Protein AF-A0A8X6KG45-F1 (afdb_monomer)

Foldseek 3Di:
DPPPVVVQVPDPCPVVLVPDDPDPPVVSVVSSCQSVVVDPQLLSCVVVVVDVAQADPQDPPRDGGHPVCQCVRPSNVVPPPPD

Radius of gyration: 15.63 Å; Cα contacts (8 Å, |Δi|>4): 70; chains: 1; bounding box: 41×34×33 Å

Secondary structure (DSSP, 8-state):
---HHHHTTS-THHHHHHT--S--HHHHHHHHHHHTT----HHHHHHTTSSS--B-SSSTT--B--TTTGGG-TTTGGGSS--

Mean predicted aligned error: 10.17 Å

Organism: Nephila pilipes (NCBI:txid299642)

pLDDT: mean 79.33, std 16.0, range [38.72, 96.38]

Solvent-accessible surface area (backbone atoms only — not comparable to full-atom values): 5190 Å² total; per-residue (Å²): 132,84,58,68,74,63,62,62,75,73,43,78,55,54,66,66,60,70,71,61,72,99,60,61,67,69,57,51,53,52,51,50,27,50,72,67,65,69,42,88,35,36,37,52,35,28,76,72,64,77,38,97,53,29,39,28,90,73,42,97,74,64,51,57,27,41,80,86,41,50,76,72,32,74,67,52,52,78,66,70,81,83,118

Structure (mmCIF, N/CA/C/O backbone):
data_AF-A0A8X6KG45-F1
#
_entry.id   AF-A0A8X6KG45-F1
#
loop_
_atom_site.group_PDB
_atom_site.id
_atom_site.type_symbol
_atom_site.label_atom_id
_atom_site.label_alt_id
_atom_site.label_comp_id
_atom_site.label_asym_id
_atom_site.label_entity_id
_atom_site.label_seq_id
_atom_site.pdbx_PDB_ins_code
_atom_site.Cartn_x
_atom_site.Cartn_y
_atom_site.Cartn_z
_atom_site.occupancy
_atom_site.B_iso_or_equiv
_atom_site.auth_seq_id
_atom_site.auth_comp_id
_atom_site.auth_asym_id
_atom_site.auth_atom_id
_atom_site.pdbx_PDB_model_num
ATOM 1 N N . MET A 1 1 ? -30.951 -0.838 17.378 1.00 43.62 1 MET A N 1
ATOM 2 C CA . MET A 1 1 ? -30.108 0.077 16.576 1.00 43.62 1 MET A CA 1
ATOM 3 C C . MET A 1 1 ? -28.882 0.442 17.415 1.00 43.62 1 MET A C 1
ATOM 5 O O . MET A 1 1 ? -28.957 1.348 18.23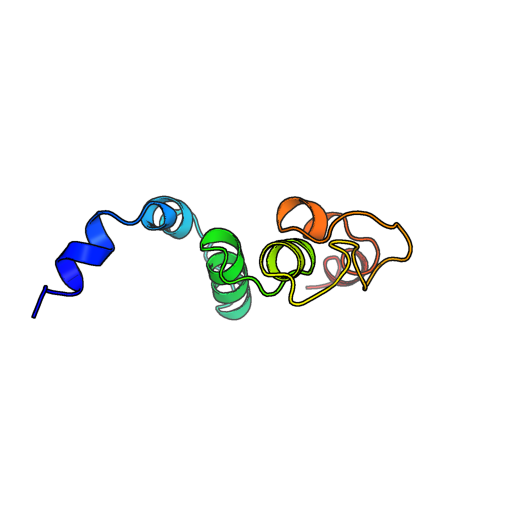7 1.00 43.62 1 MET A O 1
ATOM 9 N N . LEU A 1 2 ? -27.792 -0.337 17.340 1.00 51.09 2 LEU A N 1
ATOM 10 C CA . LEU A 1 2 ? -26.573 -0.000 18.087 1.00 51.09 2 LEU A CA 1
ATOM 11 C C . LEU A 1 2 ? -26.020 1.318 17.537 1.00 51.09 2 LEU A C 1
ATOM 13 O O . LEU A 1 2 ? -25.720 1.427 16.351 1.00 51.09 2 LEU A O 1
ATOM 17 N N . SER A 1 3 ? -25.940 2.321 18.410 1.00 57.38 3 SER A N 1
ATOM 18 C CA . SER A 1 3 ? -25.445 3.658 18.096 1.00 57.38 3 SER A CA 1
ATOM 19 C C . SER A 1 3 ? -24.071 3.575 17.428 1.00 57.38 3 SER A C 1
ATOM 21 O O . SER A 1 3 ? -23.105 3.143 18.058 1.00 57.38 3 SER A O 1
ATOM 23 N N . LEU A 1 4 ? -23.981 4.026 16.171 1.00 56.53 4 LEU A N 1
ATOM 24 C CA . LEU A 1 4 ? -22.728 4.185 15.416 1.00 56.53 4 LEU A CA 1
ATOM 25 C C . LEU A 1 4 ? -21.634 4.857 16.261 1.00 56.53 4 LEU A C 1
ATOM 27 O O . LEU A 1 4 ? -20.475 4.470 16.175 1.00 56.53 4 LEU A O 1
ATOM 31 N N . LYS A 1 5 ? -22.024 5.779 17.155 1.00 57.56 5 LYS A N 1
ATOM 32 C CA . LYS A 1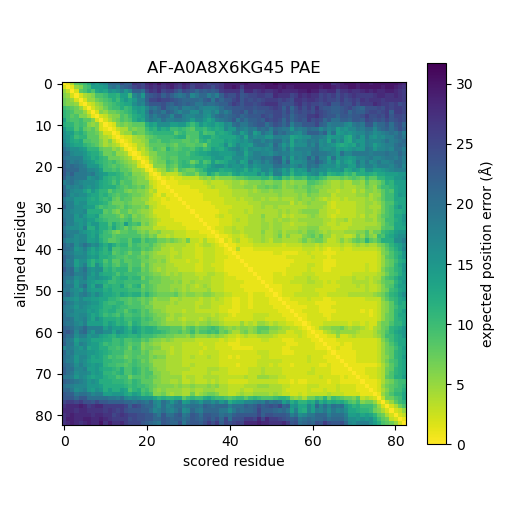 5 ? -21.125 6.503 18.064 1.00 57.56 5 LYS A CA 1
ATOM 33 C C . LYS A 1 5 ? -20.391 5.605 19.068 1.00 57.56 5 LYS A C 1
ATOM 35 O O . LYS A 1 5 ? -19.293 5.959 19.481 1.00 57.56 5 LYS A O 1
ATOM 40 N N . LYS A 1 6 ? -20.972 4.469 19.479 1.00 56.31 6 LYS A N 1
ATOM 41 C CA . LYS A 1 6 ? -20.285 3.506 20.362 1.00 56.31 6 LYS A CA 1
ATOM 42 C C . LYS A 1 6 ? -19.218 2.720 19.599 1.00 56.31 6 LYS A C 1
ATOM 44 O O . LYS A 1 6 ? -18.131 2.529 20.122 1.00 56.31 6 LYS A O 1
ATOM 49 N N . ARG A 1 7 ? -19.490 2.360 18.338 1.00 56.34 7 ARG A N 1
ATOM 50 C CA . ARG A 1 7 ? -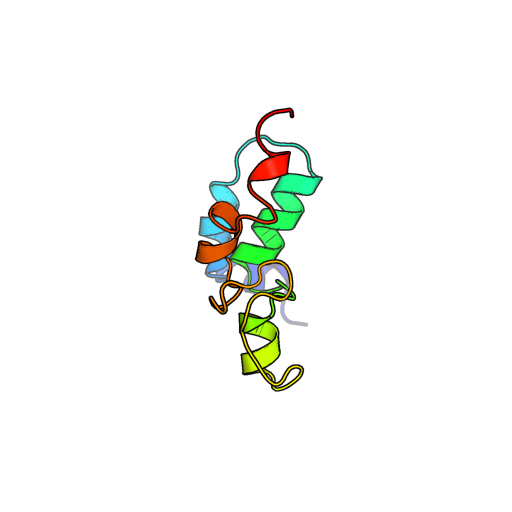18.572 1.568 17.504 1.00 56.34 7 ARG A CA 1
ATOM 51 C C . ARG A 1 7 ? -17.301 2.332 17.135 1.00 56.34 7 ARG A C 1
ATOM 53 O O . ARG A 1 7 ? -16.237 1.741 17.066 1.00 56.34 7 ARG A O 1
ATOM 60 N N . THR A 1 8 ? -17.382 3.647 16.938 1.00 56.09 8 THR A N 1
ATOM 61 C CA . THR A 1 8 ? -16.206 4.455 16.573 1.00 56.09 8 THR A CA 1
ATOM 62 C C . THR A 1 8 ? -15.225 4.686 17.720 1.00 56.09 8 THR A C 1
ATOM 64 O O . THR A 1 8 ? -14.081 5.048 17.460 1.00 56.09 8 THR A O 1
ATOM 67 N N . LYS A 1 9 ? -15.655 4.508 18.977 1.00 60.62 9 LYS A N 1
ATOM 68 C CA . LYS A 1 9 ? -14.840 4.801 20.166 1.00 60.62 9 LYS A CA 1
ATOM 69 C C . LYS A 1 9 ? -13.810 3.704 20.474 1.00 60.62 9 LYS A C 1
ATOM 71 O O . LYS A 1 9 ? -12.819 3.995 21.129 1.00 60.62 9 LYS A O 1
ATOM 76 N N . GLU A 1 10 ? -14.029 2.492 19.968 1.00 66.69 10 GLU A N 1
ATOM 77 C CA . GLU A 1 10 ? -13.199 1.298 20.212 1.00 66.69 10 GLU A CA 1
ATOM 78 C C . GLU A 1 10 ? -12.357 0.890 18.992 1.00 66.69 10 GLU A C 1
ATOM 80 O O . GLU A 1 10 ? -11.695 -0.143 18.999 1.00 66.69 10 G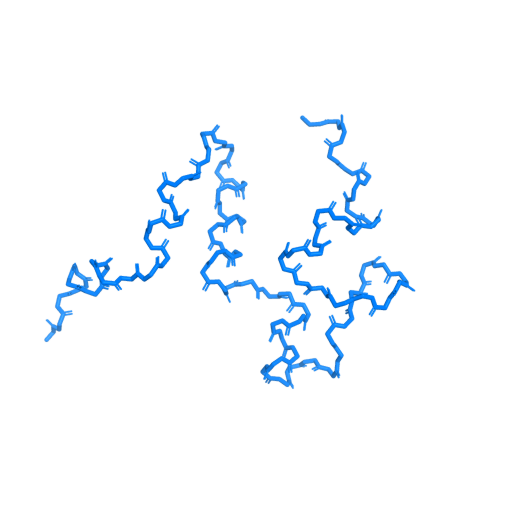LU A O 1
ATOM 85 N N . ASN A 1 11 ? -12.377 1.690 17.926 1.00 64.69 11 ASN A N 1
ATOM 86 C CA . ASN A 1 11 ? -11.699 1.350 16.684 1.00 64.69 11 ASN A CA 1
ATOM 87 C C . ASN A 1 11 ? -10.176 1.562 16.799 1.00 64.69 11 ASN A C 1
ATOM 89 O O . ASN A 1 11 ? -9.759 2.706 17.014 1.00 64.69 11 ASN A O 1
ATOM 93 N N . PRO A 1 12 ? -9.349 0.520 16.583 1.00 67.75 12 PRO A N 1
ATOM 94 C CA . PRO A 1 12 ? -7.888 0.605 16.679 1.00 67.75 12 PRO A CA 1
ATOM 95 C C . PRO A 1 12 ? -7.289 1.713 15.805 1.00 67.75 12 PRO A C 1
ATOM 97 O O . PRO A 1 12 ? -6.446 2.479 16.258 1.00 67.75 12 PRO A O 1
ATOM 100 N N . TRP A 1 13 ? -7.832 1.886 14.598 1.00 65.06 13 TRP A N 1
ATOM 101 C CA . TRP A 1 13 ? -7.384 2.886 13.626 1.00 65.06 13 TRP A CA 1
ATOM 102 C C . TRP A 1 13 ? -7.650 4.340 14.042 1.00 65.06 13 TRP A C 1
ATOM 104 O O . TRP A 1 13 ? -7.126 5.258 13.420 1.00 65.06 13 TRP A O 1
ATOM 114 N N . ARG A 1 14 ? -8.456 4.603 15.083 1.00 66.81 14 ARG A N 1
ATOM 115 C CA . ARG A 1 14 ? -8.764 5.978 15.507 1.00 66.81 14 ARG A CA 1
ATOM 116 C C . ARG A 1 14 ? -7.509 6.728 15.956 1.00 66.81 14 ARG A C 1
ATOM 118 O O . ARG A 1 14 ? -7.369 7.903 15.629 1.00 66.81 14 ARG A O 1
ATOM 125 N N . ASN A 1 15 ? -6.613 6.066 16.684 1.00 68.62 15 ASN A N 1
ATOM 126 C CA . ASN A 1 15 ? -5.375 6.691 17.154 1.00 68.62 15 ASN A CA 1
ATOM 127 C C . ASN A 1 15 ? -4.403 6.942 15.997 1.00 68.62 15 ASN A C 1
ATOM 129 O O . ASN A 1 15 ? -3.806 8.012 15.930 1.00 68.62 15 ASN A O 1
ATOM 133 N N . ASP A 1 16 ? -4.342 6.021 15.038 1.00 65.69 16 ASP A N 1
ATOM 134 C CA . ASP A 1 16 ? -3.502 6.159 13.845 1.00 65.69 16 ASP A CA 1
ATOM 135 C C . ASP A 1 16 ? -3.968 7.325 12.960 1.00 65.69 16 ASP A C 1
ATOM 137 O O . ASP A 1 16 ? -3.155 8.048 12.391 1.00 65.69 16 ASP A O 1
ATOM 141 N N . THR A 1 17 ? -5.281 7.581 12.905 1.00 65.62 17 THR A N 1
ATOM 142 C CA . THR A 1 17 ? -5.845 8.714 12.151 1.00 65.62 17 THR A CA 1
ATOM 143 C C . THR A 1 17 ? -5.667 10.078 12.820 1.00 65.62 17 THR A C 1
ATOM 145 O O . THR A 1 17 ? -5.773 11.098 12.148 1.00 65.62 17 THR A O 1
ATOM 148 N N . LEU A 1 18 ? -5.398 10.138 14.127 1.00 64.75 18 LEU A N 1
ATOM 149 C CA . LEU A 1 18 ? -5.201 11.416 14.828 1.00 64.75 18 LEU A CA 1
ATOM 150 C C . LEU A 1 18 ? -3.819 12.033 14.570 1.00 64.75 18 LEU A C 1
ATOM 152 O O . LEU A 1 18 ? -3.643 13.222 14.807 1.00 64.75 18 LEU A O 1
ATOM 156 N N . ASN A 1 19 ? -2.870 11.247 14.056 1.00 65.94 19 ASN A N 1
ATOM 157 C CA . ASN A 1 19 ? -1.518 11.694 13.713 1.00 65.94 19 ASN A CA 1
ATOM 158 C C . ASN A 1 19 ? -1.369 12.082 12.230 1.00 65.94 19 ASN A C 1
ATOM 160 O O . ASN A 1 19 ? -0.249 12.194 11.734 1.00 65.94 19 ASN A O 1
ATOM 164 N N . LEU A 1 20 ? -2.479 12.249 11.501 1.00 64.12 20 LEU A N 1
ATOM 165 C CA . LEU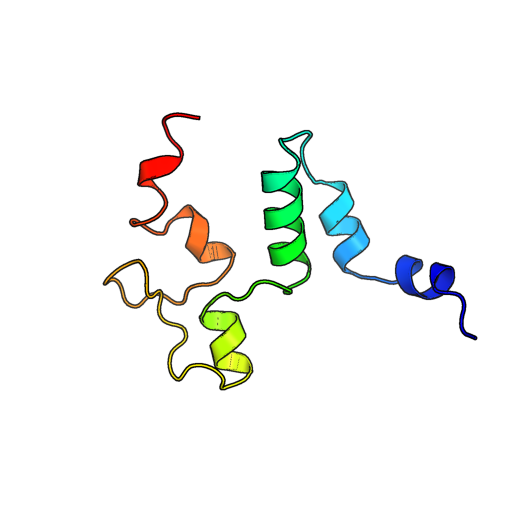 A 1 20 ? -2.435 12.645 10.094 1.00 64.12 20 LEU A CA 1
ATOM 166 C C . LEU A 1 20 ? -2.000 14.120 9.981 1.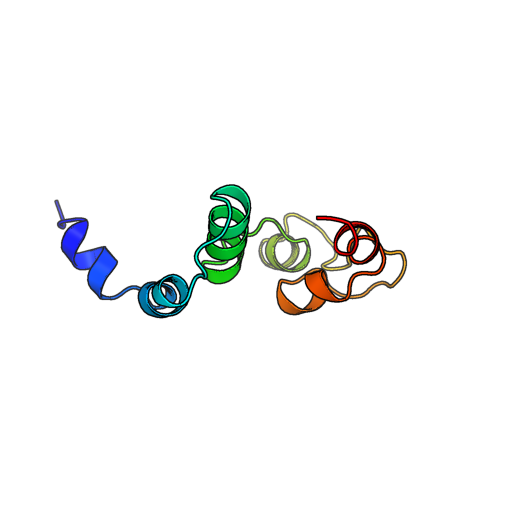00 64.12 20 LEU A C 1
ATOM 168 O O . LEU A 1 20 ? -2.625 14.976 10.610 1.00 64.12 20 LEU A O 1
ATOM 172 N N . PRO A 1 21 ? -0.943 14.432 9.210 1.00 64.50 21 PRO A N 1
ATOM 173 C CA . PRO A 1 21 ? -0.470 15.801 9.033 1.00 64.50 21 PRO A CA 1
ATOM 174 C C . PRO A 1 21 ? -1.500 16.666 8.297 1.00 64.50 21 PRO A C 1
ATOM 176 O O . PRO A 1 21 ? -2.325 16.160 7.531 1.00 64.50 21 PRO A O 1
ATOM 179 N N . ASP A 1 22 ? -1.431 17.981 8.517 1.00 71.69 22 ASP A N 1
ATOM 180 C CA . ASP A 1 22 ? -2.284 18.959 7.839 1.00 71.69 22 ASP A CA 1
ATOM 181 C C . ASP A 1 22 ? -1.836 19.063 6.372 1.00 71.69 22 ASP A C 1
ATOM 183 O O . ASP A 1 22 ? -0.852 19.714 6.024 1.00 71.69 22 ASP A O 1
ATOM 187 N N . CYS A 1 23 ? -2.473 18.264 5.523 1.00 76.06 23 CYS A N 1
ATOM 188 C CA . CYS A 1 23 ? -2.092 18.006 4.138 1.00 76.06 23 CYS A CA 1
ATOM 189 C C . CYS A 1 23 ? -3.321 18.121 3.230 1.00 76.06 23 CYS A C 1
ATOM 191 O O . CYS A 1 23 ? -4.458 18.065 3.711 1.00 76.06 23 CYS A O 1
ATOM 193 N N . PRO A 1 24 ? -3.133 18.219 1.901 1.00 86.62 24 PRO A N 1
ATOM 194 C CA . PRO A 1 24 ? -4.224 18.086 0.951 1.00 86.62 24 PRO A CA 1
ATOM 195 C C . PRO A 1 24 ? -5.131 16.905 1.293 1.00 86.62 24 PRO A C 1
ATOM 197 O O . PRO A 1 24 ? -4.667 15.801 1.588 1.00 86.62 24 PRO A O 1
ATOM 200 N N . ARG A 1 25 ? -6.445 17.128 1.205 1.00 84.81 25 ARG A N 1
ATOM 201 C CA . ARG A 1 25 ? -7.464 16.115 1.501 1.00 84.81 25 ARG A CA 1
ATOM 202 C C . ARG A 1 25 ? -7.199 14.783 0.787 1.00 84.81 25 ARG A C 1
ATOM 204 O O . ARG A 1 25 ? -7.438 13.735 1.370 1.00 84.81 25 ARG A O 1
ATOM 211 N N . SER A 1 26 ? -6.679 14.819 -0.439 1.00 83.56 26 SER A N 1
ATOM 212 C CA . SER A 1 26 ? -6.305 13.627 -1.211 1.00 83.56 26 SER A CA 1
ATOM 213 C C . SER A 1 26 ? -5.244 12.764 -0.518 1.00 83.56 26 SER A C 1
ATOM 215 O O . SER A 1 26 ? -5.362 11.541 -0.517 1.00 83.56 26 SER A O 1
ATOM 217 N N . ILE A 1 27 ? -4.241 13.383 0.111 1.00 83.44 27 ILE A N 1
ATOM 218 C CA . ILE A 1 27 ? -3.186 12.691 0.862 1.00 83.44 27 ILE A CA 1
ATOM 219 C C . ILE A 1 27 ? -3.772 12.076 2.131 1.00 83.44 27 ILE A C 1
ATOM 221 O O . ILE A 1 27 ? -3.532 10.903 2.414 1.00 83.44 27 ILE A O 1
ATOM 225 N N . ILE A 1 28 ? -4.597 12.836 2.856 1.00 84.06 28 ILE A N 1
ATOM 226 C CA . ILE A 1 28 ? -5.275 12.357 4.067 1.00 84.06 28 ILE A CA 1
ATOM 227 C C . ILE A 1 28 ? -6.188 11.167 3.737 1.00 84.06 28 ILE A C 1
ATOM 229 O O . ILE A 1 28 ? -6.172 10.162 4.444 1.00 84.06 28 ILE A O 1
ATOM 233 N N . GLU A 1 29 ? -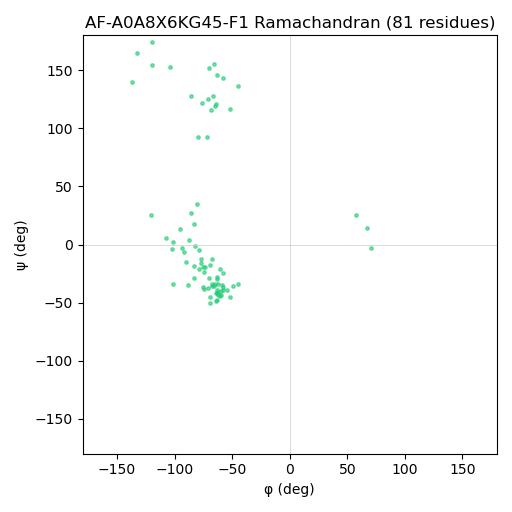6.953 11.237 2.646 1.00 85.12 29 GLU A N 1
ATOM 234 C CA . GLU A 1 29 ? -7.812 10.139 2.192 1.00 85.12 29 GLU A CA 1
ATOM 235 C C . GLU A 1 29 ? -7.006 8.895 1.793 1.00 85.12 29 GLU A C 1
ATOM 237 O O . GLU A 1 29 ? -7.399 7.779 2.141 1.00 85.12 29 GLU A O 1
ATOM 242 N N . ALA A 1 30 ? -5.880 9.063 1.093 1.00 86.31 30 ALA A N 1
ATOM 243 C CA . ALA A 1 30 ? -4.997 7.955 0.737 1.00 86.31 30 ALA A CA 1
ATOM 244 C C . ALA A 1 30 ? -4.403 7.288 1.988 1.00 86.31 30 ALA A C 1
ATOM 246 O O . ALA A 1 30 ? -4.486 6.068 2.136 1.00 86.31 30 ALA A O 1
ATOM 247 N N . ALA A 1 31 ? -3.881 8.084 2.922 1.00 85.31 31 ALA A N 1
ATOM 248 C CA . ALA A 1 31 ? -3.324 7.595 4.175 1.00 85.31 31 ALA A CA 1
ATOM 249 C C . ALA A 1 31 ? -4.389 6.908 5.045 1.00 85.31 31 ALA A C 1
ATOM 251 O O . ALA A 1 31 ? -4.138 5.828 5.567 1.00 85.31 31 ALA A O 1
ATOM 252 N N . PHE A 1 32 ? -5.605 7.458 5.135 1.00 85.19 32 PHE A N 1
ATOM 253 C CA . PHE A 1 32 ? -6.725 6.828 5.841 1.00 85.19 32 PHE A CA 1
ATOM 254 C C . PHE A 1 32 ? -7.088 5.454 5.260 1.00 85.19 32 PHE A C 1
ATOM 256 O O . PHE A 1 32 ? -7.329 4.501 6.002 1.00 85.19 32 PHE A O 1
ATOM 263 N N . ARG A 1 33 ? -7.134 5.325 3.928 1.00 87.81 33 ARG A N 1
ATOM 264 C CA . ARG A 1 33 ? -7.405 4.035 3.271 1.00 87.81 33 ARG A CA 1
ATOM 265 C C . ARG A 1 33 ? -6.317 3.011 3.593 1.00 87.81 33 ARG A C 1
ATOM 267 O O . ARG A 1 33 ? -6.662 1.883 3.924 1.00 87.81 33 ARG A O 1
ATOM 274 N N . LEU A 1 34 ? -5.047 3.421 3.563 1.00 87.56 34 LEU A N 1
ATOM 275 C CA . LEU A 1 34 ? -3.903 2.574 3.917 1.00 87.56 34 LEU A CA 1
ATOM 276 C C . LEU A 1 34 ? -3.926 2.145 5.391 1.00 87.56 34 LEU A C 1
ATOM 278 O O . LEU A 1 34 ? -3.799 0.960 5.682 1.00 87.56 34 LEU A O 1
ATOM 282 N N . THR A 1 35 ? -4.138 3.070 6.332 1.00 86.19 35 THR A N 1
ATOM 283 C CA . THR A 1 35 ? -4.128 2.752 7.774 1.00 86.19 35 THR A CA 1
ATOM 284 C C . THR A 1 35 ? -5.291 1.862 8.185 1.00 86.19 35 THR A C 1
ATOM 286 O O . THR A 1 35 ? -5.146 0.989 9.035 1.00 86.19 35 THR A O 1
ATOM 289 N N . THR A 1 36 ? -6.456 2.049 7.565 1.00 83.56 36 THR A N 1
ATOM 290 C CA . THR A 1 36 ? -7.634 1.220 7.843 1.00 83.56 36 THR A CA 1
ATOM 291 C C . THR A 1 36 ? -7.631 -0.112 7.093 1.00 83.56 36 THR A C 1
ATOM 293 O O . THR A 1 36 ? -8.559 -0.901 7.271 1.00 83.56 36 THR A O 1
ATOM 296 N N . GLY A 1 37 ? -6.617 -0.379 6.261 1.00 82.31 37 GLY A N 1
ATOM 297 C CA . GLY A 1 37 ? -6.553 -1.582 5.436 1.00 82.31 37 GLY A CA 1
ATOM 298 C C . GLY A 1 37 ? -7.618 -1.626 4.338 1.00 82.31 37 GLY A C 1
ATOM 299 O O . GLY A 1 37 ? -7.861 -2.685 3.774 1.00 82.31 37 GLY A O 1
ATOM 300 N N . HIS A 1 38 ? -8.277 -0.503 4.036 1.00 85.94 38 HIS A N 1
ATOM 301 C CA . HIS A 1 38 ? -9.182 -0.361 2.888 1.00 85.94 38 HIS A CA 1
ATOM 302 C C . HIS A 1 38 ? -8.409 0.018 1.617 1.00 85.94 38 HIS A C 1
ATOM 304 O O . HIS A 1 38 ? -8.923 0.696 0.720 1.00 85.94 38 HIS A O 1
ATOM 310 N N . ASP A 1 39 ? -7.145 -0.379 1.566 1.00 83.00 39 ASP A N 1
ATOM 311 C CA . ASP A 1 39 ? -6.277 -0.223 0.428 1.00 83.00 39 ASP A CA 1
ATOM 312 C C . ASP A 1 39 ? -6.470 -1.403 -0.533 1.00 83.00 39 ASP A C 1
ATOM 314 O O . ASP A 1 39 ? -6.416 -2.572 -0.163 1.00 83.00 39 ASP A O 1
ATOM 318 N N . CYS A 1 40 ? -6.721 -1.109 -1.807 1.00 88.56 40 CYS A N 1
ATOM 319 C CA . CYS A 1 40 ? -6.813 -2.136 -2.847 1.00 88.56 40 CYS A CA 1
ATOM 320 C C . CYS A 1 40 ? -5.417 -2.564 -3.334 1.00 88.56 40 CYS A C 1
ATOM 322 O O . CYS A 1 40 ? -5.229 -2.805 -4.528 1.00 88.56 40 CYS A O 1
ATOM 324 N N . LEU A 1 41 ? -4.409 -2.597 -2.456 1.00 93.56 41 LEU A N 1
ATOM 325 C CA . LEU A 1 41 ? -3.063 -2.991 -2.857 1.00 93.56 41 LEU A CA 1
ATOM 326 C C . LEU A 1 41 ? -3.010 -4.483 -3.168 1.00 93.56 41 LEU A C 1
ATOM 328 O O . LEU A 1 41 ? -3.743 -5.286 -2.593 1.00 93.56 41 LEU A O 1
ATOM 332 N N . TYR A 1 42 ? -2.100 -4.877 -4.059 1.00 94.56 42 TYR A N 1
ATOM 333 C CA . TYR A 1 42 ? -2.011 -6.266 -4.516 1.00 94.56 42 TYR A CA 1
ATOM 334 C C . TYR A 1 42 ? -1.753 -7.247 -3.369 1.00 94.56 42 TYR A C 1
ATOM 336 O O . TYR A 1 42 ? -2.325 -8.336 -3.368 1.00 94.56 42 TYR A O 1
ATOM 344 N N . ALA A 1 43 ? -0.978 -6.862 -2.347 1.00 94.38 43 ALA A N 1
ATOM 345 C CA . ALA A 1 43 ? -0.800 -7.701 -1.165 1.00 94.38 43 ALA A CA 1
ATOM 346 C C . ALA A 1 43 ? -2.116 -7.922 -0.399 1.00 94.38 43 ALA A C 1
ATOM 348 O O . ALA A 1 43 ? -2.374 -9.037 0.056 1.00 94.38 43 ALA A O 1
ATOM 349 N N . HIS A 1 44 ? -2.965 -6.896 -0.288 1.00 94.19 44 HIS A N 1
ATOM 350 C CA . HIS A 1 44 ? -4.284 -7.005 0.332 1.00 94.19 44 HIS A CA 1
ATOM 351 C C . HIS A 1 44 ? -5.226 -7.855 -0.531 1.00 94.19 44 HIS A C 1
ATOM 353 O O . HIS A 1 44 ? -5.786 -8.838 -0.051 1.00 94.19 44 HIS A O 1
ATOM 359 N N . LEU A 1 45 ? -5.325 -7.563 -1.831 1.00 95.19 45 LEU A N 1
ATOM 360 C CA . LEU A 1 45 ? -6.157 -8.315 -2.779 1.00 95.19 45 LEU A CA 1
ATOM 361 C C . LEU A 1 45 ? -5.780 -9.804 -2.846 1.00 95.19 45 LEU A C 1
ATOM 363 O O . LEU A 1 45 ? -6.657 -10.664 -2.956 1.00 95.19 45 LEU A O 1
ATOM 367 N N . CYS A 1 46 ? -4.488 -10.126 -2.739 1.00 95.81 46 CYS A N 1
ATOM 368 C CA . CYS A 1 46 ? -3.995 -11.500 -2.734 1.00 95.81 46 CYS A CA 1
ATOM 369 C C . CYS A 1 46 ? -4.466 -12.273 -1.492 1.00 95.81 46 CYS A C 1
ATOM 371 O O . CYS A 1 46 ? -4.793 -13.456 -1.598 1.00 95.81 46 CYS A O 1
ATOM 373 N N . ARG A 1 47 ? -4.577 -11.620 -0.322 1.00 94.31 47 ARG A N 1
ATOM 374 C CA . ARG A 1 47 ? -5.130 -12.244 0.899 1.00 94.31 47 ARG A CA 1
ATOM 375 C C . ARG A 1 47 ? -6.588 -12.666 0.710 1.00 94.31 47 ARG A C 1
ATOM 377 O O . ARG A 1 47 ? -6.987 -13.708 1.221 1.00 94.31 47 ARG A O 1
ATOM 384 N N . PHE A 1 48 ? -7.352 -11.905 -0.074 1.00 94.50 48 PHE A N 1
ATOM 385 C CA . PHE A 1 48 ? -8.735 -12.228 -0.446 1.00 94.50 48 PHE A CA 1
ATOM 386 C C . PHE A 1 48 ? -8.852 -13.116 -1.691 1.00 94.50 48 PHE A C 1
ATOM 388 O O . PHE A 1 48 ? -9.965 -13.403 -2.123 1.00 94.50 48 PHE A O 1
ATOM 395 N N . ARG A 1 49 ? -7.727 -13.575 -2.263 1.00 95.75 49 ARG A N 1
ATOM 396 C CA . ARG A 1 49 ? -7.675 -14.398 -3.485 1.00 95.75 49 ARG A CA 1
ATOM 397 C C . ARG A 1 49 ? -8.343 -13.742 -4.703 1.00 95.75 49 ARG A C 1
ATOM 399 O O . ARG A 1 49 ? -8.779 -14.438 -5.613 1.00 95.75 49 ARG A O 1
ATOM 406 N N . ILE A 1 50 ? -8.407 -12.409 -4.724 1.00 96.19 50 ILE A N 1
ATOM 407 C CA . ILE A 1 50 ? -8.888 -11.633 -5.879 1.00 96.19 50 ILE A CA 1
ATOM 408 C C . ILE A 1 50 ? -7.811 -11.607 -6.971 1.00 96.19 50 ILE A C 1
ATOM 410 O O . ILE A 1 50 ? -8.117 -11.676 -8.158 1.00 96.19 50 ILE A O 1
ATOM 414 N N . VAL A 1 51 ? -6.542 -11.542 -6.561 1.00 95.38 51 VAL A N 1
ATOM 415 C CA . VAL A 1 51 ? -5.370 -11.674 -7.435 1.00 95.38 51 VAL A CA 1
ATOM 416 C C . VAL A 1 51 ? -4.524 -12.866 -6.995 1.00 95.38 51 VAL A C 1
ATOM 418 O O . VAL A 1 51 ? -4.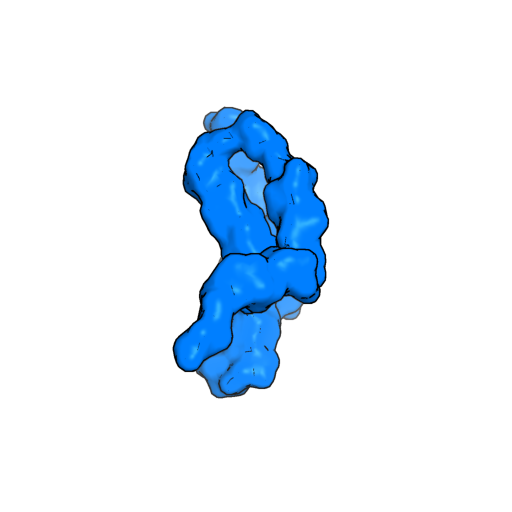541 -13.252 -5.826 1.00 95.38 51 VAL A O 1
ATOM 421 N N . TYR A 1 52 ? -3.767 -13.437 -7.932 1.00 94.31 52 TYR A N 1
ATOM 422 C CA . TYR A 1 52 ? -2.945 -14.629 -7.689 1.00 94.31 52 TYR A CA 1
ATOM 423 C C . TYR A 1 52 ? -1.580 -14.335 -7.056 1.00 94.31 52 TYR A C 1
ATOM 425 O O . TYR A 1 52 ? -0.947 -15.246 -6.530 1.00 94.31 52 TYR A O 1
ATOM 433 N N . SER A 1 53 ? -1.107 -13.088 -7.123 1.00 95.19 53 SER A N 1
ATOM 434 C CA . SER A 1 53 ? 0.212 -12.695 -6.628 1.00 95.19 53 SER A CA 1
ATOM 435 C C . SER A 1 53 ? 0.138 -11.370 -5.872 1.00 95.19 53 SER A C 1
ATOM 437 O O . SER A 1 53 ? -0.543 -10.452 -6.336 1.00 95.19 53 SER A O 1
ATOM 439 N N . PRO A 1 54 ? 0.858 -11.229 -4.744 1.00 95.69 54 PRO A N 1
ATOM 440 C CA . PRO A 1 54 ? 0.965 -9.963 -4.030 1.00 95.69 54 PRO A CA 1
ATOM 441 C C . PRO A 1 54 ? 1.965 -9.002 -4.690 1.00 95.69 54 PRO A C 1
ATOM 443 O O . PRO A 1 54 ? 2.132 -7.883 -4.202 1.00 95.69 54 PRO A O 1
ATOM 446 N N . ALA A 1 55 ? 2.665 -9.444 -5.742 1.00 96.38 55 ALA A N 1
ATOM 447 C CA . ALA A 1 55 ? 3.724 -8.687 -6.391 1.00 96.38 55 ALA A CA 1
ATOM 448 C C . ALA A 1 55 ? 3.220 -7.338 -6.910 1.00 96.38 55 ALA A C 1
ATOM 450 O O . ALA A 1 55 ? 2.099 -7.210 -7.403 1.00 96.38 55 ALA A O 1
ATOM 451 N N . CYS A 1 56 ? 4.077 -6.330 -6.804 1.00 94.38 56 CYS A N 1
ATOM 452 C CA . CYS A 1 56 ? 3.794 -5.005 -7.304 1.00 94.38 56 CYS A CA 1
ATOM 453 C C . CYS A 1 56 ? 3.652 -5.036 -8.828 1.00 94.38 56 CYS A C 1
ATOM 455 O O . CYS A 1 56 ? 4.606 -5.401 -9.506 1.00 94.38 56 CYS A O 1
ATOM 457 N N . PRO A 1 57 ? 2.497 -4.625 -9.380 1.00 92.38 57 PRO A N 1
ATOM 458 C CA . PRO A 1 57 ? 2.302 -4.551 -10.824 1.00 92.38 57 PRO A CA 1
ATOM 459 C C . PRO A 1 57 ? 2.992 -3.323 -11.436 1.00 92.38 57 PRO A C 1
ATOM 461 O O . PRO A 1 57 ? 3.071 -3.213 -12.654 1.00 92.38 57 PRO A O 1
ATOM 464 N N . LEU A 1 58 ? 3.436 -2.373 -10.602 1.00 92.12 58 LEU A N 1
ATOM 465 C CA . LEU A 1 58 ? 4.020 -1.106 -11.044 1.00 92.12 58 LEU A CA 1
ATOM 466 C C . LEU A 1 58 ? 5.535 -1.213 -11.264 1.00 92.12 58 LEU A C 1
ATOM 468 O O . LEU A 1 58 ? 6.063 -0.567 -12.164 1.00 92.12 58 LEU A O 1
ATOM 472 N N . CYS A 1 59 ? 6.238 -2.014 -10.453 1.00 89.81 59 CYS A N 1
ATOM 473 C CA . CYS A 1 59 ? 7.662 -2.314 -10.638 1.00 89.81 59 CYS A CA 1
ATOM 474 C C . CYS A 1 59 ? 7.837 -3.729 -11.213 1.00 89.81 59 CYS A C 1
ATOM 476 O O . CYS A 1 59 ? 7.090 -4.642 -10.883 1.00 89.81 59 CYS A O 1
ATOM 478 N N . CYS A 1 60 ? 8.920 -3.973 -11.949 1.00 87.75 60 CYS A N 1
ATOM 479 C CA . CYS A 1 60 ? 9.311 -5.334 -12.351 1.00 87.75 60 CYS A CA 1
ATOM 480 C C . CYS A 1 60 ? 10.111 -6.079 -11.263 1.00 87.75 60 CYS A C 1
ATOM 482 O O . CYS A 1 60 ? 10.822 -7.035 -11.551 1.00 87.75 60 CYS A O 1
ATOM 484 N N . CYS A 1 61 ? 10.056 -5.611 -10.016 1.00 87.38 61 CYS A N 1
ATOM 485 C CA . CYS A 1 61 ? 10.953 -6.035 -8.947 1.00 87.38 61 CYS A CA 1
ATOM 486 C C . CYS A 1 61 ? 10.425 -7.207 -8.104 1.00 87.38 61 CYS A C 1
ATOM 488 O O . CYS A 1 61 ? 11.140 -7.712 -7.245 1.00 87.38 61 CYS A O 1
ATOM 490 N N . GLY A 1 62 ? 9.175 -7.631 -8.322 1.00 91.38 62 GLY A N 1
ATOM 491 C CA . GLY A 1 62 ? 8.575 -8.794 -7.656 1.00 91.38 62 GLY A CA 1
ATOM 492 C C . GLY A 1 62 ? 8.260 -8.614 -6.165 1.00 91.38 62 GLY A C 1
ATOM 493 O O . GLY A 1 62 ? 7.673 -9.510 -5.561 1.00 91.38 62 GLY A O 1
ATOM 494 N N . ALA A 1 63 ? 8.602 -7.469 -5.568 1.00 94.62 63 ALA A N 1
ATOM 495 C CA . ALA A 1 63 ? 8.272 -7.147 -4.183 1.00 94.62 63 ALA A CA 1
ATOM 496 C C . ALA A 1 63 ? 6.753 -7.075 -3.974 1.00 94.62 63 ALA A C 1
ATOM 498 O O . ALA A 1 63 ? 6.016 -6.645 -4.863 1.00 94.62 63 ALA A O 1
ATOM 499 N N . ALA A 1 64 ? 6.276 -7.473 -2.795 1.00 95.50 64 ALA A N 1
ATOM 500 C CA . ALA A 1 64 ? 4.860 -7.382 -2.463 1.00 95.50 64 ALA A CA 1
ATOM 501 C C . ALA A 1 64 ? 4.419 -5.912 -2.365 1.00 95.50 64 ALA A C 1
ATOM 503 O O . ALA A 1 64 ? 5.013 -5.135 -1.622 1.00 95.50 64 ALA A O 1
ATOM 504 N N . MET A 1 65 ? 3.355 -5.526 -3.071 1.00 95.19 65 MET A N 1
ATOM 505 C CA . MET A 1 65 ? 2.802 -4.173 -2.971 1.00 95.19 65 MET A CA 1
ATOM 506 C C . MET A 1 65 ? 1.934 -4.068 -1.723 1.00 95.19 65 MET A C 1
ATOM 508 O O . MET A 1 65 ? 0.749 -4.397 -1.756 1.00 95.19 65 MET A O 1
ATOM 512 N N . ASN A 1 66 ? 2.548 -3.642 -0.625 1.00 93.50 66 ASN A N 1
ATOM 513 C CA . ASN A 1 66 ? 1.905 -3.301 0.640 1.00 93.50 66 ASN A CA 1
ATOM 514 C C . ASN A 1 66 ? 2.185 -1.827 0.998 1.00 93.50 66 ASN A C 1
ATOM 516 O O . ASN A 1 66 ? 2.932 -1.148 0.290 1.00 93.50 66 ASN A O 1
ATOM 520 N N . ALA A 1 67 ? 1.565 -1.334 2.073 1.00 90.81 67 ALA A N 1
ATOM 521 C CA . ALA A 1 67 ? 1.703 0.059 2.499 1.00 90.81 67 ALA A CA 1
ATOM 522 C C . ALA A 1 67 ? 3.167 0.455 2.771 1.00 90.81 67 ALA A C 1
ATOM 524 O O . ALA A 1 67 ? 3.580 1.535 2.360 1.00 90.81 67 ALA A O 1
ATOM 525 N N . ASP A 1 68 ? 3.959 -0.441 3.368 1.00 90.56 68 ASP A N 1
ATOM 526 C CA . ASP A 1 68 ? 5.372 -0.200 3.694 1.00 90.56 68 ASP A CA 1
ATOM 527 C C . ASP A 1 68 ? 6.265 -0.131 2.444 1.00 90.56 68 ASP A C 1
ATOM 529 O O . ASP A 1 68 ? 7.288 0.550 2.430 1.00 90.56 68 ASP A O 1
ATOM 533 N N . TYR A 1 69 ? 5.882 -0.838 1.379 1.00 91.75 69 TYR A N 1
ATOM 534 C CA . TYR A 1 69 ? 6.631 -0.914 0.130 1.00 91.75 69 TYR A CA 1
ATOM 535 C C . TYR A 1 69 ? 6.349 0.267 -0.813 1.00 91.75 69 TYR A C 1
ATOM 537 O O . TYR A 1 69 ? 7.219 0.650 -1.596 1.00 91.75 69 TYR A O 1
ATOM 545 N N . LEU A 1 70 ? 5.155 0.871 -0.759 1.00 89.00 70 LEU A N 1
ATOM 546 C CA . LEU A 1 70 ? 4.771 1.974 -1.653 1.00 89.00 70 LEU A CA 1
ATOM 547 C C . LEU A 1 70 ? 5.786 3.135 -1.702 1.00 89.00 70 LEU A C 1
ATOM 549 O O . LEU A 1 70 ? 6.109 3.551 -2.817 1.00 89.00 70 LEU A O 1
ATOM 553 N N . PRO A 1 71 ? 6.331 3.638 -0.572 1.00 88.38 71 PRO A N 1
ATOM 554 C CA . PRO A 1 71 ? 7.270 4.764 -0.587 1.00 88.38 71 PRO A CA 1
ATOM 555 C C . PRO A 1 71 ? 8.578 4.467 -1.333 1.00 88.38 71 PRO A C 1
ATOM 557 O O . PRO A 1 71 ? 9.195 5.371 -1.893 1.00 88.38 71 PRO A O 1
ATOM 560 N N . ILE A 1 72 ? 8.993 3.197 -1.366 1.00 91.31 72 ILE A N 1
ATOM 561 C CA . ILE A 1 72 ? 10.243 2.747 -1.998 1.00 91.31 72 ILE A CA 1
ATOM 562 C C . ILE A 1 72 ? 10.020 2.109 -3.375 1.00 91.31 72 ILE A C 1
ATOM 564 O O . ILE A 1 72 ? 10.962 1.627 -4.008 1.00 91.31 72 ILE A O 1
ATOM 568 N N . CYS A 1 73 ? 8.776 2.080 -3.855 1.00 91.62 73 CYS A N 1
ATOM 569 C CA . CYS A 1 73 ? 8.466 1.561 -5.173 1.00 91.62 73 CYS A CA 1
ATOM 570 C C . CYS A 1 73 ? 9.048 2.487 -6.246 1.00 91.62 73 CYS A C 1
ATOM 572 O O . CYS A 1 73 ? 8.589 3.613 -6.421 1.00 91.62 73 CYS A O 1
ATOM 574 N N . SER A 1 74 ? 10.004 1.988 -7.034 1.00 89.75 74 SER A N 1
ATOM 575 C CA . SER A 1 74 ? 10.712 2.776 -8.056 1.00 89.75 74 SER A CA 1
ATOM 576 C C . SER A 1 74 ? 9.804 3.407 -9.120 1.00 89.75 74 SER A C 1
ATOM 578 O O . SER A 1 74 ? 10.166 4.421 -9.718 1.00 89.75 74 SER A O 1
ATOM 580 N N . ALA A 1 75 ? 8.622 2.831 -9.350 1.00 89.81 75 ALA A N 1
ATOM 581 C CA . ALA A 1 75 ? 7.608 3.381 -10.244 1.00 89.81 75 ALA A CA 1
ATOM 582 C C . ALA A 1 75 ? 6.868 4.596 -9.651 1.00 89.81 75 ALA A C 1
ATOM 584 O O . ALA A 1 75 ? 6.338 5.409 -10.403 1.00 89.81 75 ALA A O 1
ATOM 585 N N . LEU A 1 76 ? 6.843 4.732 -8.320 1.00 84.81 76 LEU A N 1
ATOM 586 C CA . LEU A 1 76 ? 6.168 5.811 -7.590 1.00 84.81 76 LEU A CA 1
ATOM 587 C C . LEU A 1 76 ? 7.136 6.894 -7.102 1.00 84.81 76 LEU A C 1
ATOM 589 O O . LEU A 1 76 ? 6.783 8.071 -7.117 1.00 84.81 76 LEU A O 1
ATOM 593 N N . THR A 1 77 ? 8.369 6.527 -6.737 1.00 73.69 77 THR A N 1
ATOM 594 C CA . THR A 1 77 ? 9.378 7.456 -6.194 1.00 73.69 77 THR A CA 1
ATOM 595 C C . THR A 1 77 ? 9.740 8.594 -7.164 1.00 73.69 77 THR A C 1
ATOM 597 O O . THR A 1 77 ? 10.184 9.649 -6.727 1.00 73.69 77 THR A O 1
ATOM 600 N N . LYS A 1 78 ? 9.493 8.442 -8.474 1.00 60.09 78 LYS A N 1
ATOM 601 C CA . LYS A 1 78 ? 9.753 9.493 -9.477 1.00 60.09 78 LYS A CA 1
ATOM 602 C C . LYS A 1 78 ? 8.827 10.716 -9.386 1.00 60.09 78 LYS A C 1
ATOM 604 O O . LYS A 1 78 ? 9.183 11.744 -9.939 1.00 60.09 78 LYS A O 1
ATOM 609 N N . ASN A 1 79 ? 7.681 10.628 -8.703 1.00 53.31 79 ASN A N 1
ATOM 610 C CA . ASN A 1 79 ? 6.675 11.702 -8.686 1.00 53.31 79 ASN A CA 1
ATOM 611 C C . ASN A 1 79 ? 6.670 12.555 -7.404 1.00 53.31 79 ASN A C 1
ATOM 613 O O . ASN A 1 79 ? 5.893 13.496 -7.321 1.00 53.31 79 ASN A O 1
ATOM 617 N N . TYR A 1 80 ? 7.488 12.231 -6.396 1.00 51.06 80 TYR A N 1
ATOM 618 C CA . TYR A 1 80 ? 7.448 12.910 -5.089 1.00 51.06 80 TYR A CA 1
ATOM 619 C C . TYR A 1 80 ? 8.432 14.086 -4.960 1.00 51.06 80 TYR A C 1
ATOM 621 O O . TYR A 1 80 ? 8.472 14.732 -3.920 1.00 51.06 80 TYR A O 1
ATOM 629 N N . ILE A 1 81 ? 9.258 14.341 -5.982 1.00 46.88 81 ILE A N 1
ATOM 630 C CA . ILE A 1 81 ? 10.312 15.370 -5.928 1.00 46.88 81 ILE A CA 1
ATOM 631 C C . ILE A 1 81 ? 9.811 16.747 -6.414 1.00 46.88 81 ILE A C 1
ATOM 633 O O . ILE A 1 81 ? 10.422 17.754 -6.073 1.00 46.88 81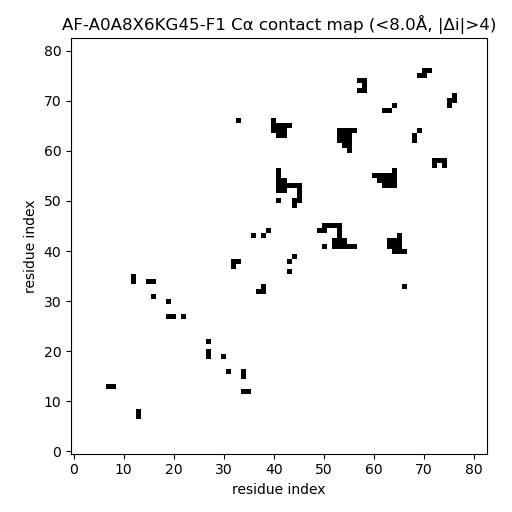 ILE A O 1
ATOM 637 N N . ASP A 1 82 ? 8.657 16.820 -7.089 1.00 38.72 82 ASP A N 1
ATOM 638 C CA . ASP A 1 82 ? 8.178 18.052 -7.744 1.00 38.72 82 ASP A CA 1
ATOM 639 C C . ASP A 1 82 ? 6.804 18.565 -7.238 1.00 38.72 82 ASP A C 1
ATOM 641 O O . ASP A 1 82 ? 6.083 19.218 -7.992 1.00 38.72 82 ASP A O 1
ATOM 645 N N . SER A 1 83 ? 6.380 18.256 -6.002 1.00 40.22 83 SER A N 1
ATOM 646 C CA . SER A 1 83 ? 5.072 18.687 -5.440 1.00 40.22 83 SER A CA 1
ATOM 647 C C . SER A 1 83 ? 5.194 19.495 -4.156 1.00 40.22 83 SER A C 1
ATOM 649 O O . SER A 1 83 ? 5.885 19.011 -3.234 1.00 40.22 83 SER A O 1
#

Sequence (83 aa):
MLSLKKRTKENPWRNDTLNLPDCPRSIIEAAFRLTTGHDCLYAHLCRFRIVYSPACPLCCCGAAMNADYLPICSALTKNYIDS